Protein AF-X1BRM1-F1 (afdb_monomer_lite)

pLDDT: mean 88.97, std 8.68, range [60.94, 96.25]

Sequence (80 aa):
MKKQAVFILIFVLIGFSLRAQDTLPKFTVKELSKGKILVSWINPFANCNQLMVQRSYDSLKFFKSIYSAQSPDLPQNGFV

Secondary structure (DSSP, 8-state):
-HHHHHHHHHHHHHHTT-PPPP-SS-EEEEEEETTEEEEEEE---TT----EEEE-SSSSS--EEEEE-SSTT-SEEEE-

Organism: NCBI:txid412755

Radius of gyration: 20.48 Å; chains: 1; bounding box: 57×48×28 Å

Foldseek 3Di:
DVVVVVVVVVVVVVVVVDDDPDPPPDWDWDDPDVPDIKTKGFDPDQPDPWDFDWDDPVVPDDTDTPDIDPCRNDRMDIDD

Structure (mmCIF, N/CA/C/O backbone):
data_AF-X1BRM1-F1
#
_entry.id   AF-X1BRM1-F1
#
loop_
_atom_site.group_PDB
_atom_site.id
_atom_site.type_symbol
_atom_site.label_atom_id
_atom_site.label_alt_id
_atom_site.label_comp_id
_atom_site.label_asym_id
_atom_site.label_entity_id
_atom_site.label_seq_id
_atom_site.pdbx_PDB_ins_code
_atom_site.Cartn_x
_atom_site.Cartn_y
_atom_site.Cartn_z
_atom_site.occupancy
_atom_site.B_iso_or_equiv
_atom_site.auth_seq_id
_atom_site.auth_comp_id
_atom_site.auth_asym_id
_atom_site.auth_atom_id
_atom_site.pdbx_PDB_model_num
ATOM 1 N N . MET A 1 1 ? 35.572 32.097 -1.906 1.00 63.09 1 MET A N 1
ATOM 2 C CA . MET A 1 1 ? 34.361 32.585 -2.604 1.00 63.09 1 MET A CA 1
ATOM 3 C C . MET A 1 1 ? 34.095 31.861 -3.927 1.00 63.09 1 MET A C 1
ATOM 5 O O . MET A 1 1 ? 33.126 31.121 -3.984 1.00 63.09 1 MET A O 1
ATOM 9 N N . LYS A 1 2 ? 34.950 31.956 -4.963 1.00 75.25 2 LYS A N 1
ATOM 10 C CA . LYS A 1 2 ? 34.688 31.305 -6.274 1.00 75.25 2 LYS A CA 1
ATOM 11 C C . LYS A 1 2 ? 34.542 29.772 -6.209 1.00 75.25 2 LYS A C 1
ATOM 13 O O . LYS A 1 2 ? 33.607 29.225 -6.773 1.00 75.25 2 LYS A O 1
ATOM 18 N N . LYS A 1 3 ? 35.413 29.082 -5.459 1.00 79.88 3 LYS A N 1
ATOM 19 C CA . LYS A 1 3 ? 35.342 27.616 -5.282 1.00 79.88 3 LYS A CA 1
ATOM 20 C C . LYS A 1 3 ? 34.067 27.162 -4.551 1.00 79.88 3 LYS A C 1
ATOM 22 O O . LYS A 1 3 ? 33.486 26.153 -4.918 1.00 79.88 3 LYS A O 1
ATOM 27 N N . GLN A 1 4 ? 33.603 27.931 -3.563 1.00 87.12 4 GLN A N 1
ATOM 28 C CA . GLN A 1 4 ? 32.367 27.636 -2.820 1.00 87.12 4 GLN A CA 1
ATOM 29 C C . GLN A 1 4 ? 31.128 27.771 -3.712 1.00 87.12 4 GLN A C 1
ATOM 31 O O . GLN A 1 4 ? 30.245 26.924 -3.649 1.00 87.12 4 GLN A O 1
ATOM 36 N N . ALA A 1 5 ? 31.096 28.778 -4.592 1.00 91.50 5 ALA A N 1
ATOM 37 C CA . ALA A 1 5 ? 30.010 28.944 -5.557 1.00 91.50 5 ALA A CA 1
ATOM 38 C C . ALA A 1 5 ? 29.909 27.754 -6.529 1.00 91.50 5 ALA A C 1
ATOM 40 O O . ALA A 1 5 ? 28.810 27.294 -6.819 1.00 91.50 5 ALA A O 1
ATOM 41 N N . VAL A 1 6 ? 31.050 27.210 -6.970 1.00 93.25 6 VAL A N 1
ATOM 42 C CA . VAL A 1 6 ? 31.090 26.006 -7.819 1.00 93.25 6 VAL A CA 1
ATOM 43 C C . VAL A 1 6 ? 30.530 24.787 -7.081 1.00 93.25 6 VAL A C 1
ATOM 45 O O . VAL A 1 6 ? 29.707 24.067 -7.639 1.00 93.25 6 VAL A O 1
ATOM 48 N N . PHE A 1 7 ? 30.911 24.578 -5.818 1.00 92.88 7 PHE A N 1
ATOM 49 C CA . PHE A 1 7 ? 30.373 23.475 -5.014 1.00 92.88 7 PHE A CA 1
ATOM 50 C C . PHE A 1 7 ? 28.859 23.584 -4.792 1.00 92.88 7 PHE A C 1
ATOM 52 O O . PHE A 1 7 ? 28.155 22.585 -4.916 1.00 92.88 7 PHE A O 1
ATOM 59 N N . ILE A 1 8 ? 28.348 24.787 -4.518 1.00 94.50 8 ILE A N 1
ATOM 60 C CA . ILE A 1 8 ? 26.907 25.023 -4.344 1.00 94.50 8 ILE A CA 1
ATOM 61 C C . ILE A 1 8 ? 26.153 24.754 -5.650 1.00 94.50 8 ILE A C 1
ATOM 63 O O . ILE A 1 8 ? 25.121 24.089 -5.631 1.00 94.50 8 ILE A O 1
ATOM 67 N N . LEU A 1 9 ? 26.682 25.212 -6.788 1.00 94.06 9 LEU A N 1
ATOM 68 C CA . LEU A 1 9 ? 26.073 24.974 -8.096 1.00 94.06 9 LEU A CA 1
ATOM 69 C C . LEU A 1 9 ? 25.981 23.475 -8.414 1.00 94.06 9 LEU A C 1
ATOM 71 O O . LEU A 1 9 ? 24.930 23.002 -8.836 1.00 94.06 9 LEU A O 1
ATOM 75 N N . ILE A 1 10 ? 27.053 22.718 -8.162 1.00 93.44 10 ILE A N 1
ATOM 76 C CA . ILE A 1 10 ? 27.063 21.261 -8.351 1.00 93.44 10 ILE A CA 1
ATOM 77 C C . ILE A 1 10 ? 26.016 20.594 -7.450 1.00 93.44 10 ILE A C 1
ATOM 79 O O . ILE A 1 10 ? 25.266 19.738 -7.914 1.00 93.44 10 ILE A O 1
ATOM 83 N N . PHE A 1 11 ? 25.915 21.013 -6.187 1.00 92.00 11 PHE A N 1
ATOM 84 C CA . PHE A 1 11 ? 24.945 20.452 -5.246 1.00 92.00 11 PHE A CA 1
ATOM 85 C C . PHE A 1 11 ? 23.491 20.702 -5.683 1.00 92.00 11 PHE A C 1
ATOM 87 O O . PHE A 1 11 ? 22.662 19.795 -5.638 1.00 92.00 11 PHE A O 1
ATOM 94 N N . VAL A 1 12 ? 23.194 21.906 -6.183 1.00 93.44 12 VAL A N 1
ATOM 95 C CA . VAL A 1 12 ? 21.874 22.265 -6.725 1.00 93.44 12 VAL A CA 1
ATOM 96 C C . VAL A 1 12 ? 21.533 21.433 -7.966 1.00 93.44 12 VAL A C 1
ATOM 98 O O . VAL A 1 12 ? 20.416 20.933 -8.074 1.00 93.44 12 VAL A O 1
ATOM 101 N N . LEU A 1 13 ? 22.493 21.219 -8.871 1.00 93.06 13 LEU A N 1
ATOM 102 C CA . LEU A 1 13 ? 22.288 20.419 -10.084 1.00 93.06 13 LEU A CA 1
ATOM 103 C C . LEU A 1 13 ? 22.000 18.940 -9.779 1.00 93.06 13 LEU A C 1
ATOM 105 O O . LEU A 1 13 ? 21.148 18.334 -10.428 1.00 93.06 13 LEU A O 1
ATOM 109 N N . ILE A 1 14 ? 22.653 18.371 -8.761 1.00 92.38 14 ILE A N 1
ATOM 110 C CA . ILE A 1 14 ? 22.401 16.992 -8.312 1.00 92.38 14 ILE A CA 1
ATOM 111 C C . ILE A 1 14 ? 20.991 16.858 -7.712 1.00 92.38 14 ILE A C 1
ATOM 113 O O . ILE A 1 14 ? 20.322 15.848 -7.934 1.00 92.38 14 ILE A O 1
ATOM 117 N N . GLY A 1 15 ? 20.501 17.892 -7.018 1.00 87.75 15 GLY A N 1
ATOM 118 C CA . GLY A 1 15 ? 19.166 17.909 -6.414 1.00 87.75 15 GLY A CA 1
ATOM 119 C C . GLY A 1 15 ? 18.018 17.699 -7.409 1.00 87.75 15 GLY A C 1
ATOM 120 O O . GLY A 1 15 ? 17.039 17.038 -7.073 1.00 87.75 15 GLY A O 1
ATOM 121 N N . PHE A 1 16 ? 18.152 18.171 -8.654 1.00 85.19 16 PHE A N 1
ATOM 122 C CA . PHE A 1 16 ? 17.125 17.994 -9.695 1.00 85.19 16 PHE A CA 1
ATOM 123 C C . PHE A 1 16 ? 16.981 16.550 -10.198 1.00 85.19 16 PHE A C 1
ATOM 125 O O . PHE A 1 16 ? 15.975 16.217 -10.821 1.00 85.19 16 PHE A O 1
ATOM 132 N N . SER A 1 17 ? 17.967 15.689 -9.936 1.00 83.06 17 SER A N 1
ATOM 133 C CA . SER A 1 17 ? 17.938 14.277 -10.347 1.00 83.06 17 SER A CA 1
ATOM 134 C C . SER A 1 17 ? 17.391 13.348 -9.260 1.00 83.06 17 SER A C 1
ATOM 136 O O . SER A 1 17 ? 17.207 12.154 -9.502 1.00 83.06 17 SER A O 1
ATOM 138 N N . LEU A 1 18 ? 17.109 13.874 -8.065 1.00 84.69 18 LEU A N 1
ATOM 139 C CA . LEU A 1 18 ? 16.533 13.100 -6.976 1.00 84.69 18 LEU A CA 1
ATOM 140 C C . LEU A 1 18 ? 15.053 12.837 -7.269 1.00 84.69 18 LEU A C 1
ATOM 142 O O . LEU A 1 18 ? 14.220 13.739 -7.224 1.00 84.69 18 LEU A O 1
ATOM 146 N N . ARG A 1 19 ? 14.713 11.578 -7.551 1.00 81.06 19 ARG A N 1
ATOM 147 C CA . ARG A 1 19 ? 13.322 11.121 -7.545 1.00 81.06 19 ARG A CA 1
ATOM 148 C C . ARG A 1 19 ? 13.018 10.528 -6.180 1.00 81.06 19 ARG A C 1
ATOM 150 O O . ARG A 1 19 ? 13.694 9.596 -5.751 1.00 81.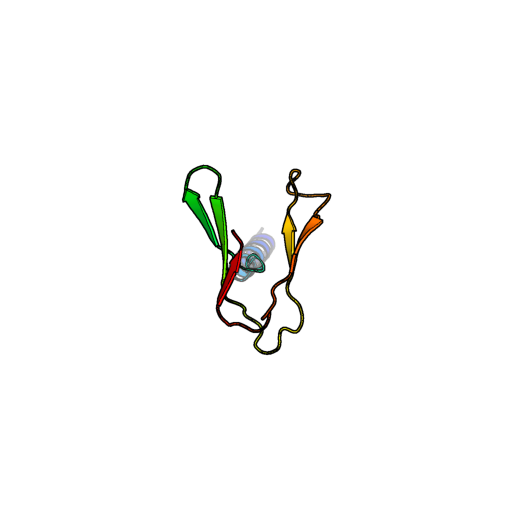06 19 ARG A O 1
ATOM 157 N N . ALA A 1 20 ? 12.011 11.065 -5.498 1.00 77.00 20 ALA A N 1
ATOM 158 C CA . ALA A 1 20 ? 11.440 10.383 -4.346 1.00 77.00 20 ALA A CA 1
ATOM 159 C C . ALA A 1 20 ? 10.889 9.022 -4.796 1.00 77.00 20 ALA A C 1
ATOM 161 O O . ALA A 1 20 ? 10.432 8.884 -5.936 1.00 77.00 20 ALA A O 1
ATOM 162 N N . GLN A 1 21 ? 10.951 8.023 -3.913 1.00 62.06 21 GLN A N 1
ATOM 163 C CA . GLN A 1 21 ? 10.286 6.751 -4.167 1.00 62.06 21 GLN A CA 1
ATOM 164 C C . GLN A 1 21 ? 8.808 7.038 -4.410 1.00 62.06 21 GLN A C 1
ATOM 166 O O . GLN A 1 21 ? 8.150 7.689 -3.597 1.00 62.06 21 GLN A O 1
ATOM 171 N N . ASP A 1 22 ? 8.317 6.590 -5.560 1.00 61.59 22 ASP A N 1
ATOM 172 C CA . ASP A 1 22 ? 6.894 6.632 -5.837 1.00 61.59 22 ASP A CA 1
ATOM 173 C C . ASP A 1 22 ? 6.178 5.830 -4.745 1.0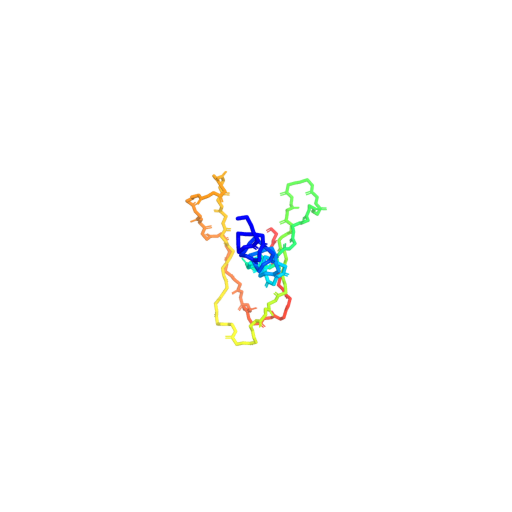0 61.59 22 ASP A C 1
ATOM 175 O O . ASP A 1 22 ? 6.699 4.807 -4.288 1.00 61.59 22 ASP A O 1
ATOM 179 N N . THR A 1 23 ? 5.031 6.316 -4.274 1.00 63.25 23 THR A N 1
ATOM 180 C CA . THR A 1 23 ? 4.348 5.676 -3.144 1.00 63.25 23 THR A CA 1
ATOM 181 C C . THR A 1 23 ? 3.950 4.261 -3.551 1.00 63.25 23 THR A C 1
ATOM 183 O O . THR A 1 23 ? 3.111 4.042 -4.424 1.00 63.25 23 THR A O 1
ATOM 186 N N . LEU A 1 24 ? 4.636 3.284 -2.964 1.00 60.94 24 LEU A N 1
ATOM 187 C CA . LEU A 1 24 ? 4.425 1.870 -3.217 1.00 60.94 24 LEU A CA 1
ATOM 188 C C . LEU A 1 24 ? 3.304 1.349 -2.309 1.00 60.94 24 LEU A C 1
ATOM 190 O O . LEU A 1 24 ? 3.394 1.532 -1.094 1.00 60.94 24 LEU A O 1
ATOM 194 N N . PRO A 1 25 ? 2.312 0.621 -2.857 1.00 64.44 25 PRO A N 1
ATOM 195 C CA . PRO A 1 25 ? 1.777 0.683 -4.223 1.00 64.44 25 PRO A CA 1
ATOM 196 C C . PRO A 1 25 ? 0.833 1.886 -4.386 1.00 64.44 25 PRO A C 1
ATOM 198 O O . PRO A 1 25 ? 0.129 2.250 -3.445 1.00 64.44 25 PRO A O 1
ATOM 201 N N . LYS A 1 26 ? 0.723 2.448 -5.597 1.00 80.75 26 LYS A N 1
ATOM 202 C CA . LYS A 1 26 ? -0.350 3.402 -5.917 1.00 80.75 26 LYS A CA 1
ATOM 203 C C . LYS A 1 26 ? -1.696 2.693 -5.820 1.00 80.75 26 LYS A C 1
ATOM 205 O O . LYS A 1 26 ? -2.087 1.965 -6.732 1.00 80.75 26 LYS A O 1
ATOM 210 N N . PHE A 1 27 ? -2.406 2.918 -4.725 1.00 90.00 27 PHE A N 1
ATOM 211 C CA . PHE A 1 27 ? -3.801 2.536 -4.587 1.00 90.00 27 PHE A CA 1
ATOM 212 C C . PHE A 1 27 ? -4.682 3.785 -4.573 1.00 90.00 27 PHE A C 1
ATOM 214 O O . PHE A 1 27 ? -4.296 4.855 -4.109 1.00 90.00 27 PHE A O 1
ATOM 221 N N . THR A 1 28 ? -5.881 3.645 -5.117 1.00 92.44 28 THR A N 1
ATOM 222 C CA . THR A 1 28 ? -6.930 4.657 -5.109 1.00 92.44 28 THR A CA 1
ATOM 223 C C . THR A 1 28 ? -7.933 4.307 -4.027 1.00 92.44 28 THR A C 1
ATOM 225 O O . THR A 1 28 ? -8.375 3.160 -3.936 1.00 92.44 28 THR A O 1
ATOM 228 N N . VAL A 1 29 ? -8.321 5.307 -3.241 1.00 92.19 29 VAL A N 1
ATOM 229 C CA . VAL A 1 29 ? -9.387 5.201 -2.247 1.00 92.19 29 VAL A CA 1
ATOM 230 C C . VAL A 1 29 ? -10.578 6.021 -2.726 1.00 92.19 29 VAL A C 1
ATOM 232 O O . VAL A 1 29 ? -10.429 7.201 -3.039 1.00 92.19 29 VAL A O 1
ATOM 235 N N . LYS A 1 30 ? -11.758 5.404 -2.801 1.00 95.12 30 LYS A N 1
ATOM 236 C CA . LYS A 1 30 ? -12.999 6.054 -3.235 1.00 95.12 30 LYS A CA 1
ATOM 237 C C . LYS A 1 30 ? -14.153 5.653 -2.325 1.00 95.12 30 LYS A C 1
ATOM 239 O O . LYS A 1 30 ? -14.410 4.468 -2.143 1.00 95.12 30 LYS A O 1
ATOM 244 N N . GLU A 1 31 ? -14.898 6.622 -1.805 1.00 96.25 31 GLU A N 1
ATOM 245 C CA . GLU A 1 31 ? -16.167 6.333 -1.134 1.00 96.25 31 GLU A CA 1
ATOM 246 C C . GLU A 1 31 ? -17.243 6.011 -2.182 1.00 96.25 31 GLU A C 1
ATOM 248 O O . GLU A 1 31 ? -17.502 6.803 -3.089 1.00 96.25 31 GLU A O 1
ATOM 253 N N . LEU A 1 32 ? -17.833 4.816 -2.096 1.00 95.06 32 LEU A N 1
ATOM 254 C CA . LEU A 1 32 ? -18.906 4.375 -2.996 1.00 95.06 32 LEU A CA 1
ATOM 255 C C . LEU A 1 32 ? -20.287 4.791 -2.476 1.00 95.06 32 LEU A C 1
ATOM 257 O O . LEU A 1 32 ? -21.185 5.111 -3.249 1.00 95.06 32 LEU A O 1
ATOM 261 N N . SER A 1 33 ? -20.453 4.760 -1.156 1.00 95.06 33 SER A N 1
ATOM 262 C CA . SER A 1 33 ? -21.640 5.181 -0.407 1.00 95.06 33 SER A CA 1
ATOM 263 C C . SER A 1 33 ? -21.235 5.399 1.049 1.00 95.06 33 SER A C 1
ATOM 265 O O . SER A 1 33 ? -20.168 4.927 1.431 1.00 95.06 33 SER A O 1
ATOM 267 N N . LYS A 1 34 ? -22.102 5.990 1.883 1.00 95.19 34 LYS A N 1
ATOM 268 C CA . LYS A 1 34 ? -21.822 6.254 3.307 1.00 95.19 34 LYS A CA 1
ATOM 269 C C . LYS A 1 34 ? -21.178 5.046 4.007 1.00 95.19 34 LYS A C 1
ATOM 271 O O . LYS A 1 34 ? -21.842 4.036 4.239 1.00 95.19 34 LYS A O 1
ATOM 276 N N . GLY A 1 35 ? -19.887 5.160 4.321 1.00 89.44 35 GLY A N 1
ATOM 277 C CA . GLY A 1 35 ? -19.118 4.133 5.035 1.00 89.44 35 GLY A CA 1
ATOM 278 C C . GLY A 1 35 ? -18.642 2.928 4.208 1.00 89.44 35 GLY A C 1
ATOM 279 O O . GLY A 1 35 ? -18.055 2.016 4.784 1.00 89.44 35 GLY A O 1
ATOM 280 N N . LYS A 1 36 ? -18.854 2.906 2.885 1.00 93.00 36 LYS A N 1
ATOM 281 C CA . LYS A 1 36 ? -18.283 1.903 1.967 1.00 93.00 36 LYS A CA 1
ATOM 282 C C . LYS A 1 36 ? -17.126 2.516 1.194 1.00 93.00 36 LYS A C 1
ATOM 284 O O . LYS A 1 36 ? -17.340 3.370 0.330 1.00 93.00 36 LYS A O 1
ATOM 289 N N . ILE A 1 37 ? -15.915 2.064 1.493 1.00 93.81 37 ILE A N 1
ATOM 290 C CA . ILE A 1 37 ? -14.681 2.624 0.952 1.00 93.81 37 ILE A CA 1
ATOM 291 C C . ILE A 1 37 ? -14.033 1.594 0.035 1.00 93.81 37 ILE A C 1
ATOM 293 O O . ILE A 1 37 ? -13.496 0.599 0.499 1.00 93.81 37 ILE A O 1
ATOM 297 N N . LEU A 1 38 ? -14.044 1.858 -1.267 1.00 94.94 38 LEU A N 1
ATOM 298 C CA . LEU A 1 38 ? -13.285 1.078 -2.232 1.00 94.94 38 LEU A CA 1
ATOM 299 C C . LEU A 1 38 ? -11.810 1.462 -2.156 1.00 94.94 38 LEU A C 1
ATOM 301 O O . LEU A 1 38 ? -11.447 2.607 -2.424 1.00 94.94 38 LEU A O 1
ATOM 305 N N . VAL A 1 39 ? -10.964 0.482 -1.875 1.00 94.00 39 VAL A N 1
ATOM 306 C CA . VAL A 1 39 ? -9.518 0.529 -2.081 1.00 94.00 39 VAL A CA 1
ATOM 307 C C . VAL A 1 39 ? -9.217 -0.274 -3.340 1.00 94.00 39 VAL A C 1
ATOM 309 O O . VAL A 1 39 ? -9.548 -1.451 -3.404 1.00 94.00 39 VAL A O 1
ATOM 312 N N . SER A 1 40 ? -8.612 0.338 -4.352 1.00 93.56 40 SER A N 1
ATOM 313 C CA . SER A 1 40 ? -8.304 -0.318 -5.632 1.00 93.56 40 SER A CA 1
ATOM 314 C C . SER A 1 40 ? -6.883 -0.022 -6.079 1.00 93.56 40 SER A C 1
ATOM 316 O O . SER A 1 40 ? -6.351 1.037 -5.767 1.00 93.56 40 SER A O 1
ATOM 318 N N . TRP A 1 41 ? -6.244 -0.944 -6.790 1.00 91.62 41 TRP A N 1
ATOM 319 C CA . TRP A 1 41 ? -4.863 -0.777 -7.239 1.00 91.62 41 TRP A CA 1
ATOM 320 C C . TRP A 1 41 ? -4.606 -1.518 -8.548 1.00 91.62 41 TRP A C 1
ATOM 322 O O . TRP A 1 41 ? -5.307 -2.471 -8.898 1.00 91.62 41 TRP A O 1
ATOM 332 N N . ILE A 1 42 ? -3.576 -1.064 -9.261 1.00 91.12 42 ILE A N 1
ATOM 333 C CA . ILE A 1 42 ? -2.995 -1.777 -10.399 1.00 91.12 42 ILE A CA 1
ATOM 334 C C . ILE A 1 42 ? -1.831 -2.597 -9.853 1.00 91.12 42 ILE A C 1
ATOM 336 O O . ILE A 1 42 ? -0.962 -2.055 -9.170 1.00 91.12 42 ILE A O 1
ATOM 340 N N . ASN A 1 43 ? -1.829 -3.899 -10.115 1.00 89.75 43 ASN A N 1
ATOM 341 C CA . ASN A 1 43 ? -0.766 -4.788 -9.682 1.00 89.75 43 ASN A CA 1
ATOM 342 C C . ASN A 1 43 ? 0.437 -4.670 -10.638 1.00 89.75 43 ASN A C 1
ATOM 344 O O . ASN A 1 43 ? 0.307 -5.018 -11.812 1.00 89.75 43 ASN A O 1
ATOM 348 N N . PRO A 1 44 ? 1.612 -4.203 -10.174 1.00 87.62 44 PRO A N 1
ATOM 349 C CA . PRO A 1 44 ? 2.795 -4.113 -11.024 1.00 87.62 44 PRO A CA 1
ATOM 350 C C . PRO A 1 44 ? 3.514 -5.465 -11.194 1.00 87.62 44 PRO A C 1
ATOM 352 O O . PRO A 1 44 ? 4.488 -5.543 -11.940 1.00 87.62 44 PRO A O 1
ATOM 355 N N . PHE A 1 45 ? 3.074 -6.521 -10.501 1.00 87.44 45 PHE A N 1
ATOM 356 C CA . PHE A 1 45 ? 3.737 -7.821 -10.460 1.00 87.44 45 PHE A CA 1
ATOM 357 C C . PHE A 1 45 ? 2.909 -8.893 -11.177 1.00 87.44 45 PHE A C 1
ATOM 359 O O . PHE A 1 45 ? 1.875 -9.323 -10.675 1.00 87.44 45 PHE A O 1
ATOM 366 N N . ALA A 1 46 ? 3.410 -9.383 -12.315 1.00 83.44 46 ALA A N 1
ATOM 367 C CA . ALA A 1 46 ? 2.731 -10.406 -13.118 1.00 83.44 46 ALA A CA 1
ATOM 368 C C . ALA A 1 46 ? 2.605 -11.775 -12.417 1.00 83.44 46 ALA A C 1
ATOM 370 O O . ALA A 1 46 ? 1.655 -12.502 -12.667 1.00 83.44 46 ALA A O 1
ATOM 371 N N . ASN A 1 47 ? 3.539 -12.113 -11.523 1.00 89.94 47 ASN A N 1
ATOM 372 C CA . ASN A 1 47 ? 3.582 -13.400 -10.816 1.00 89.94 47 ASN A CA 1
ATOM 373 C C . ASN A 1 47 ? 3.402 -13.192 -9.303 1.00 89.94 47 ASN A C 1
ATOM 375 O O . ASN A 1 47 ? 4.259 -13.567 -8.500 1.00 89.94 47 ASN A O 1
ATOM 379 N N . CYS A 1 48 ? 2.338 -12.490 -8.910 1.00 91.25 48 CYS A N 1
ATOM 380 C CA . CYS A 1 48 ? 2.046 -12.241 -7.502 1.00 91.25 48 CYS A CA 1
ATOM 381 C C . CYS A 1 48 ? 1.329 -13.451 -6.888 1.00 91.25 48 CYS A C 1
ATOM 383 O O . CYS A 1 48 ? 0.193 -13.734 -7.244 1.00 91.25 48 CYS A O 1
ATOM 385 N N . ASN A 1 49 ? 1.972 -14.142 -5.943 1.00 92.88 49 ASN A N 1
ATOM 386 C CA . ASN A 1 49 ? 1.389 -15.325 -5.292 1.00 92.88 49 ASN A CA 1
ATOM 387 C C . ASN A 1 49 ? 0.541 -14.987 -4.059 1.00 92.88 49 ASN A C 1
ATOM 389 O O . ASN A 1 49 ? -0.269 -15.799 -3.620 1.00 92.88 49 ASN A O 1
ATOM 393 N N . GLN A 1 50 ? 0.750 -13.812 -3.462 1.00 92.75 50 GLN A N 1
ATOM 394 C CA . GLN A 1 50 ? 0.041 -13.387 -2.262 1.00 92.75 50 GLN A CA 1
ATOM 395 C C . GLN A 1 50 ? -0.081 -11.870 -2.231 1.00 92.75 50 GLN A C 1
ATOM 397 O O . GLN A 1 50 ? 0.897 -11.149 -2.422 1.00 92.75 50 GLN A O 1
ATOM 402 N N . LEU A 1 51 ? -1.284 -11.400 -1.908 1.00 91.94 51 LEU A N 1
ATOM 403 C CA . LEU A 1 51 ? -1.571 -9.989 -1.727 1.00 91.94 51 LEU A CA 1
ATOM 404 C C . LEU A 1 51 ? -2.535 -9.812 -0.557 1.00 91.94 51 LEU A C 1
ATOM 406 O O . LEU A 1 51 ? -3.605 -10.419 -0.520 1.00 91.94 51 LEU A O 1
ATOM 410 N N . MET A 1 52 ? -2.148 -8.970 0.401 1.00 93.94 52 MET A N 1
ATOM 411 C CA . MET A 1 52 ? -2.958 -8.651 1.575 1.00 93.94 52 MET A CA 1
ATOM 412 C C . MET A 1 52 ? -3.190 -7.146 1.674 1.00 93.94 52 MET A C 1
ATOM 414 O O . MET A 1 52 ? -2.263 -6.360 1.490 1.00 93.94 52 MET A O 1
ATOM 418 N N . VAL A 1 53 ? -4.412 -6.748 2.025 1.00 92.56 53 VAL A N 1
ATOM 419 C CA . VAL A 1 53 ? -4.712 -5.363 2.407 1.00 92.56 53 VAL A CA 1
ATOM 420 C C . VAL A 1 53 ? -4.595 -5.258 3.919 1.00 92.56 53 VAL A C 1
ATOM 422 O O . VAL A 1 53 ? -5.216 -6.021 4.668 1.00 92.56 53 VAL A O 1
ATOM 425 N N . GLN A 1 54 ? -3.794 -4.296 4.365 1.00 93.88 54 GLN A N 1
ATOM 426 C CA . GLN A 1 54 ? -3.590 -4.010 5.775 1.00 93.88 54 GLN A CA 1
ATOM 427 C C . GLN A 1 54 ? -4.102 -2.616 6.114 1.00 93.88 54 GLN A C 1
ATOM 429 O O . GLN A 1 54 ? -3.962 -1.682 5.328 1.00 93.88 54 GLN A O 1
ATOM 434 N N . ARG A 1 55 ? -4.682 -2.471 7.305 1.00 92.12 55 ARG A N 1
ATOM 435 C CA . ARG A 1 55 ? -5.199 -1.193 7.800 1.00 92.12 55 ARG A CA 1
ATOM 436 C C . ARG A 1 55 ? -4.628 -0.879 9.172 1.00 92.12 55 ARG A C 1
ATOM 438 O O . ARG A 1 55 ? -4.548 -1.759 10.028 1.00 92.12 55 ARG A O 1
ATOM 445 N N . SER A 1 56 ? -4.305 0.392 9.384 1.00 93.75 56 SER A N 1
ATOM 446 C CA . SER A 1 56 ? -4.027 0.977 10.692 1.00 93.75 56 SER A CA 1
ATOM 447 C C .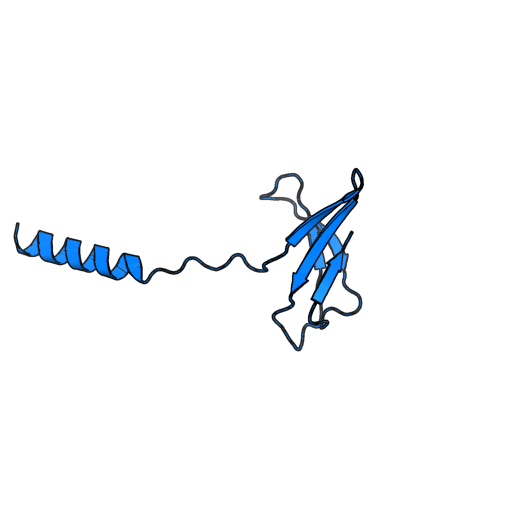 SER A 1 56 ? -4.957 2.163 10.943 1.00 93.75 56 SER A C 1
ATOM 449 O O . SER A 1 56 ? -5.262 2.915 10.022 1.00 93.75 56 SER A O 1
ATOM 451 N N . TYR A 1 57 ? -5.384 2.334 12.193 1.00 92.25 57 TYR A N 1
ATOM 452 C CA . TYR A 1 57 ? -6.074 3.545 12.649 1.00 92.25 57 TYR A CA 1
ATOM 453 C C . TYR A 1 57 ? -5.104 4.640 13.123 1.00 92.25 57 TYR A C 1
ATOM 455 O O . TYR A 1 57 ? -5.478 5.803 13.174 1.00 92.25 57 TYR A O 1
ATOM 463 N N . ASP A 1 58 ? -3.862 4.271 13.441 1.00 94.00 58 ASP A N 1
ATOM 464 C CA . ASP A 1 58 ? -2.775 5.181 13.832 1.00 94.00 58 ASP A CA 1
ATOM 465 C C . ASP A 1 58 ? -1.996 5.701 12.607 1.00 94.00 58 ASP A C 1
ATOM 467 O O . ASP A 1 58 ? -1.147 6.577 12.716 1.00 94.00 58 ASP A O 1
ATOM 471 N N . SER A 1 59 ? -2.283 5.158 11.417 1.00 82.88 59 SER A N 1
ATOM 472 C CA . SER A 1 59 ? -1.618 5.413 10.126 1.00 82.88 59 SER A CA 1
ATOM 473 C C . SER A 1 59 ? -0.121 5.074 10.062 1.00 82.88 59 SER A C 1
ATOM 475 O O . SER A 1 59 ? 0.379 4.813 8.973 1.00 82.88 59 SER A O 1
ATOM 477 N N . LEU A 1 60 ? 0.593 5.029 11.190 1.00 87.56 60 LEU A N 1
ATOM 478 C CA . LEU A 1 60 ? 2.034 4.765 11.254 1.00 87.56 60 LEU A CA 1
ATOM 479 C C . LEU A 1 60 ? 2.376 3.427 11.917 1.00 87.56 60 LEU A C 1
ATOM 481 O O . LEU A 1 60 ? 3.402 2.830 11.594 1.00 87.56 60 LEU A O 1
ATOM 485 N N . LYS A 1 61 ? 1.542 2.934 12.837 1.00 92.00 61 LYS A N 1
ATOM 486 C CA . LYS A 1 61 ? 1.808 1.701 13.598 1.00 92.00 61 LYS A CA 1
ATOM 487 C C . LYS A 1 61 ? 0.618 0.752 13.592 1.00 92.00 61 LYS A C 1
ATOM 489 O O . LYS A 1 61 ? -0.481 1.127 13.213 1.00 92.00 61 LYS A O 1
ATOM 494 N N . PHE A 1 62 ? 0.818 -0.481 14.054 1.00 95.19 62 PHE A N 1
ATOM 495 C CA . PHE A 1 62 ? -0.267 -1.437 14.335 1.00 95.19 62 PHE A CA 1
ATOM 496 C C . PHE A 1 62 ? -1.144 -1.809 13.127 1.00 95.19 62 PHE A C 1
ATOM 498 O O . PHE A 1 62 ? -2.357 -1.984 13.258 1.00 95.19 62 PHE A O 1
ATOM 505 N N . PHE A 1 63 ? -0.536 -1.948 11.948 1.00 95.31 63 PHE A N 1
ATOM 506 C CA . PHE A 1 63 ? -1.222 -2.458 10.765 1.00 95.31 63 PHE A CA 1
ATOM 507 C C . PHE A 1 63 ? -1.705 -3.892 10.992 1.00 95.31 63 PHE A C 1
ATOM 509 O O . PHE A 1 63 ? -0.959 -4.745 11.472 1.00 95.31 63 PHE A O 1
ATOM 516 N N . LYS A 1 64 ? -2.962 -4.157 10.637 1.00 95.75 64 LYS A N 1
ATOM 517 C CA . LYS A 1 64 ? -3.567 -5.491 10.692 1.00 95.75 64 LYS A CA 1
ATOM 518 C C . LYS A 1 64 ? -4.062 -5.888 9.314 1.00 95.75 64 LYS A C 1
ATOM 520 O O . LYS A 1 64 ? -4.666 -5.067 8.625 1.00 95.75 64 LYS A O 1
ATOM 525 N N . SER A 1 65 ? -3.838 -7.142 8.934 1.00 96.06 65 SER A N 1
ATOM 526 C CA . SER A 1 65 ? -4.400 -7.710 7.709 1.00 96.06 65 SER A CA 1
ATOM 527 C C . SER A 1 65 ? -5.914 -7.843 7.844 1.00 96.06 65 SER A C 1
ATOM 529 O O . SER A 1 65 ? -6.398 -8.511 8.754 1.00 96.06 65 SER A O 1
ATOM 531 N N . ILE A 1 66 ? -6.649 -7.185 6.947 1.00 94.75 66 ILE A N 1
ATOM 532 C CA . ILE A 1 66 ? -8.120 -7.192 6.922 1.00 94.75 66 ILE A CA 1
ATOM 533 C C . ILE A 1 66 ? -8.687 -7.919 5.702 1.00 94.75 66 ILE A C 1
ATOM 535 O O . ILE A 1 66 ? -9.871 -8.236 5.683 1.00 94.75 66 ILE A O 1
ATOM 539 N N . TYR A 1 67 ? -7.851 -8.190 4.699 1.00 94.50 67 TYR A N 1
ATOM 540 C CA . TYR A 1 67 ? -8.242 -8.897 3.487 1.00 94.50 67 TYR A CA 1
ATOM 541 C C . TYR A 1 67 ? -7.041 -9.593 2.844 1.00 94.50 67 TYR A C 1
ATOM 543 O O . TYR A 1 67 ? -5.917 -9.088 2.898 1.00 94.50 67 TYR A O 1
ATOM 551 N N . SER A 1 68 ? -7.301 -10.744 2.226 1.00 94.81 68 SER A N 1
ATOM 552 C CA . SER A 1 68 ? -6.357 -11.501 1.407 1.00 94.81 68 SER A CA 1
ATOM 553 C C . SER A 1 68 ? -6.999 -11.724 0.043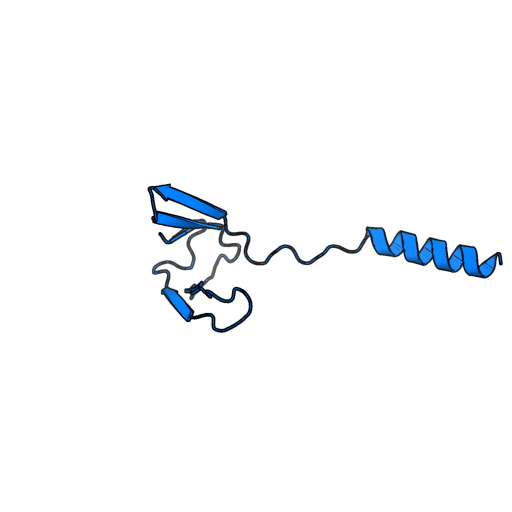 1.00 94.81 68 SER A C 1
ATOM 555 O O . SER A 1 68 ? -8.093 -12.284 -0.027 1.00 94.81 68 SER A O 1
ATOM 557 N N . ALA A 1 69 ? -6.341 -11.279 -1.026 1.00 92.69 69 ALA A N 1
ATOM 558 C CA . ALA A 1 69 ? -6.864 -11.444 -2.377 1.00 92.69 69 ALA A CA 1
ATOM 559 C C . ALA A 1 69 ? -6.878 -12.925 -2.779 1.00 92.69 69 ALA A C 1
ATOM 561 O O . ALA A 1 69 ? -5.911 -13.643 -2.530 1.00 92.69 69 ALA A O 1
ATOM 562 N N . GLN A 1 70 ? -7.969 -13.369 -3.409 1.00 92.06 70 GLN A N 1
ATOM 563 C CA . GLN A 1 70 ? -8.094 -14.739 -3.928 1.00 92.06 70 GLN A CA 1
ATOM 564 C C . GLN A 1 70 ? -7.306 -14.951 -5.227 1.00 92.06 70 GLN A C 1
ATOM 566 O O . GLN A 1 70 ? -6.789 -16.039 -5.455 1.00 92.06 70 GLN A O 1
ATOM 571 N N . SER A 1 71 ? -7.186 -13.904 -6.045 1.00 93.00 71 SER A N 1
ATOM 572 C CA . SER A 1 71 ? -6.419 -13.901 -7.297 1.00 93.00 71 SER A CA 1
ATOM 573 C C . SER A 1 71 ? -5.414 -12.741 -7.266 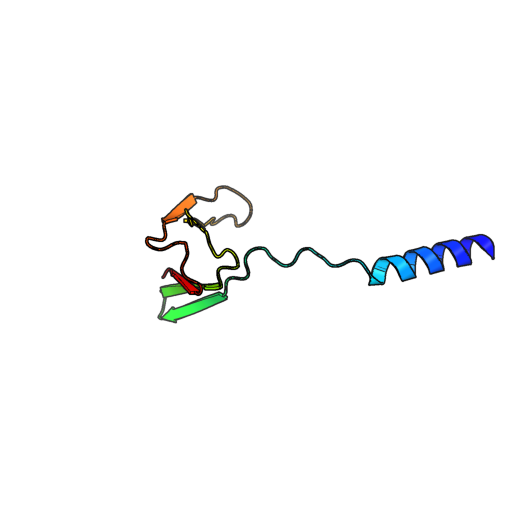1.00 93.00 71 SER A C 1
ATOM 575 O O . SER A 1 71 ? -5.664 -11.682 -7.845 1.00 93.00 71 SER A O 1
ATOM 577 N N . PRO A 1 72 ? -4.326 -12.873 -6.481 1.00 91.94 72 PRO A N 1
ATOM 578 C CA . PRO A 1 72 ? -3.371 -11.792 -6.230 1.00 91.94 72 PRO A CA 1
ATOM 579 C C . PRO A 1 72 ? -2.623 -11.325 -7.483 1.00 91.94 72 PRO A C 1
ATOM 581 O O . PRO A 1 72 ? -2.146 -10.196 -7.519 1.00 91.94 72 PRO A O 1
ATOM 584 N N . ASP A 1 73 ? -2.556 -12.159 -8.512 1.00 92.75 73 ASP A N 1
ATOM 585 C CA . ASP A 1 73 ? -1.926 -11.936 -9.811 1.00 92.75 73 ASP A CA 1
ATOM 586 C C . ASP A 1 73 ? -2.742 -11.046 -10.762 1.00 92.75 73 ASP A C 1
ATOM 588 O O . ASP A 1 73 ? -2.198 -10.562 -11.755 1.00 92.75 73 ASP A O 1
ATOM 592 N N . LEU A 1 74 ? -4.019 -10.767 -10.460 1.00 93.44 74 LEU A N 1
ATOM 593 C CA . LEU A 1 74 ? -4.858 -9.947 -11.336 1.00 93.44 74 LEU A CA 1
ATOM 594 C C . LEU A 1 74 ? -4.223 -8.566 -11.599 1.00 93.44 74 LEU A C 1
ATOM 596 O O . LEU A 1 74 ? -3.772 -7.910 -10.655 1.00 93.44 74 LEU A O 1
ATOM 600 N N . PRO A 1 75 ? -4.241 -8.060 -12.850 1.00 91.19 7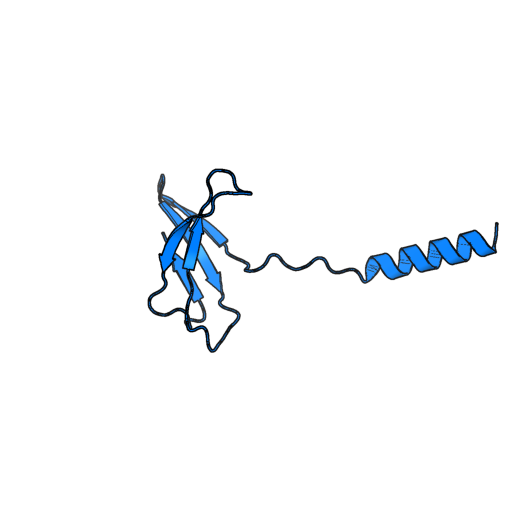5 PRO A N 1
ATOM 601 C CA . PRO A 1 75 ? -3.676 -6.749 -13.178 1.00 91.19 75 PRO A CA 1
ATOM 602 C C . PRO A 1 75 ? -4.342 -5.588 -12.435 1.00 91.19 75 PRO A C 1
ATOM 604 O O . PRO A 1 75 ? -3.696 -4.588 -12.129 1.00 91.19 75 PRO A O 1
ATOM 607 N N . GLN A 1 76 ? -5.633 -5.715 -12.127 1.00 91.69 76 GLN A N 1
ATOM 608 C CA . GLN A 1 76 ? -6.397 -4.731 -11.372 1.00 91.69 76 GLN A CA 1
ATOM 609 C C . GLN A 1 76 ? -7.164 -5.431 -10.257 1.00 91.69 76 GLN A C 1
ATOM 611 O O . GLN A 1 76 ? -7.866 -6.411 -10.492 1.00 91.69 76 GLN A O 1
ATOM 616 N N . ASN A 1 77 ? -7.037 -4.907 -9.044 1.00 91.38 77 ASN A N 1
ATOM 617 C CA . ASN A 1 77 ? -7.650 -5.474 -7.853 1.00 91.38 77 ASN A CA 1
ATOM 618 C C . ASN A 1 77 ? -8.371 -4.395 -7.041 1.00 91.38 77 ASN A C 1
ATOM 620 O O . ASN A 1 77 ? -8.104 -3.196 -7.179 1.00 91.38 77 ASN A O 1
ATOM 624 N N . GLY A 1 78 ? -9.259 -4.836 -6.151 1.00 92.38 78 GLY A N 1
ATOM 625 C CA . GLY A 1 78 ? -9.897 -3.962 -5.181 1.00 92.38 78 GLY A CA 1
ATOM 626 C C . GLY A 1 78 ? -10.500 -4.696 -3.989 1.00 92.38 78 GLY A C 1
ATOM 627 O O . GLY A 1 78 ? -10.688 -5.910 -4.010 1.00 92.38 78 GLY A O 1
ATOM 628 N N . PHE A 1 79 ? -10.786 -3.925 -2.945 1.00 93.50 79 PHE A N 1
ATOM 629 C CA . PHE A 1 79 ? -11.412 -4.334 -1.692 1.00 93.50 79 PHE A CA 1
ATOM 630 C C . PHE A 1 79 ? -12.372 -3.224 -1.230 1.00 93.50 79 PHE A C 1
ATOM 632 O O . PHE A 1 79 ? -12.054 -2.048 -1.406 1.00 93.50 79 PHE A O 1
ATOM 639 N N . VAL A 1 80 ? -13.531 -3.581 -0.667 1.00 92.62 80 VAL A N 1
ATOM 640 C CA . VAL A 1 80 ? -14.557 -2.648 -0.151 1.00 92.62 80 VAL A CA 1
ATOM 641 C C . VAL A 1 80 ? -14.825 -2.927 1.319 1.00 92.62 80 VAL A C 1
ATOM 643 O O . VAL A 1 80 ? -14.941 -4.125 1.657 1.00 92.62 80 VAL A O 1
#